Protein AF-A0A1Q8CNX2-F1 (afdb_monomer_lite)

pLDDT: mean 70.27, std 16.81, range [38.12, 97.56]

Organism: NCBI:txid1912961

Sequence (125 aa):
MIVCKSCGFHNKETDAFCGSCGAFLEWTGEKLKPVPVPAAEPEEDEEEPKKGWLARLQSALYLDVGNRDPVETKAAGPGARPGAPPGAPRPPGAPPPPPGAPKPPPPPGGGPKPPAPPGAPKPPP

Radius of gyration: 35.12 Å; chains: 1; bounding box: 86×72×47 Å

Structure (m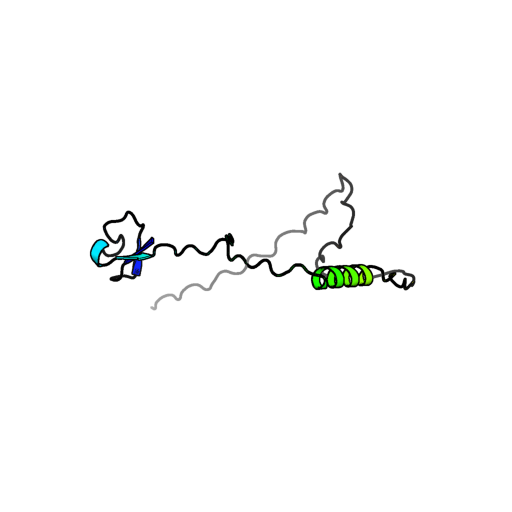mCIF, N/CA/C/O backbone):
data_AF-A0A1Q8CNX2-F1
#
_entry.id   AF-A0A1Q8CNX2-F1
#
loop_
_atom_site.group_PDB
_atom_site.id
_atom_site.type_symbol
_atom_site.label_atom_id
_atom_site.label_alt_id
_atom_site.label_comp_id
_atom_site.label_asym_id
_atom_site.label_entity_id
_atom_site.label_seq_id
_atom_site.pdbx_PDB_ins_code
_atom_site.Cartn_x
_atom_site.Cartn_y
_atom_site.Cartn_z
_atom_site.occupancy
_atom_site.B_iso_or_equiv
_atom_site.auth_seq_id
_atom_site.auth_comp_id
_atom_site.auth_asym_id
_atom_site.auth_atom_id
_atom_site.pdbx_PDB_model_num
ATOM 1 N N . MET A 1 1 ? -1.668 2.859 2.163 1.00 91.00 1 MET A N 1
ATOM 2 C CA . MET A 1 1 ? -2.947 2.299 1.653 1.00 91.00 1 MET A CA 1
ATOM 3 C C . MET A 1 1 ? -4.104 3.068 2.286 1.00 91.00 1 MET A C 1
ATOM 5 O O . MET A 1 1 ? -3.912 3.571 3.387 1.00 91.00 1 MET A O 1
ATOM 9 N N . ILE A 1 2 ? -5.275 3.190 1.646 1.00 94.88 2 ILE A N 1
ATOM 10 C CA . ILE A 1 2 ? -6.432 3.908 2.226 1.00 94.88 2 ILE A CA 1
ATOM 11 C C . ILE A 1 2 ? -7.583 2.942 2.511 1.00 94.88 2 ILE A C 1
ATOM 13 O O . ILE A 1 2 ? -8.028 2.244 1.605 1.00 94.88 2 ILE A O 1
ATOM 17 N N . VAL A 1 3 ? -8.108 2.926 3.736 1.00 96.00 3 VAL A N 1
ATOM 18 C CA . VAL A 1 3 ? -9.287 2.118 4.101 1.00 96.00 3 VAL A CA 1
ATOM 19 C C . VAL A 1 3 ? -10.529 3.001 4.133 1.00 96.00 3 VAL A C 1
ATOM 21 O O . VAL A 1 3 ? -10.551 4.015 4.827 1.00 96.00 3 VAL A O 1
ATOM 24 N N . CYS A 1 4 ? -11.578 2.639 3.391 1.00 97.19 4 CYS A N 1
ATOM 25 C CA . CYS A 1 4 ? 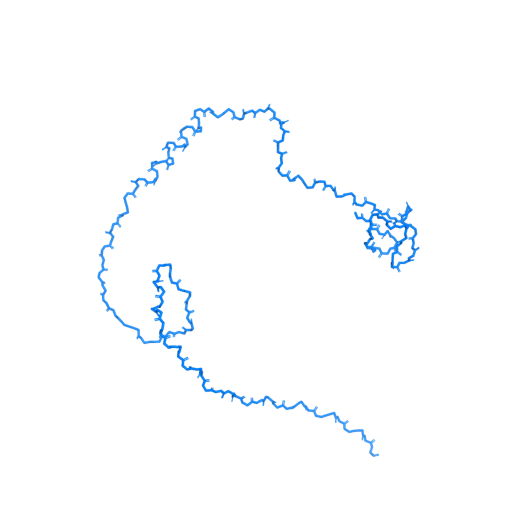-12.849 3.364 3.431 1.00 97.19 4 CYS A CA 1
ATOM 26 C C . CYS A 1 4 ? -13.608 3.056 4.732 1.00 97.19 4 CYS A C 1
ATOM 28 O O . CYS A 1 4 ? -14.003 1.917 4.962 1.00 97.19 4 CYS A O 1
ATOM 30 N N . LYS A 1 5 ? -13.901 4.069 5.549 1.00 96.00 5 LYS A N 1
ATOM 31 C CA . LYS A 1 5 ? -14.662 3.938 6.804 1.00 96.00 5 LYS A CA 1
ATOM 32 C C . LYS A 1 5 ? -16.136 3.598 6.594 1.00 96.00 5 LYS A C 1
ATOM 34 O O . LYS A 1 5 ? -16.770 3.071 7.498 1.00 96.00 5 LYS A O 1
ATOM 39 N N . SER A 1 6 ? -16.684 3.878 5.411 1.00 95.06 6 SER A N 1
ATOM 40 C CA . SER A 1 6 ? -18.094 3.610 5.103 1.00 95.06 6 SER A CA 1
ATOM 41 C C . SER A 1 6 ? -18.372 2.148 4.745 1.00 95.06 6 SER A C 1
ATOM 43 O O . SER A 1 6 ? -19.480 1.680 4.973 1.00 95.06 6 SER A O 1
ATOM 45 N N . CYS A 1 7 ? -17.405 1.432 4.158 1.00 96.56 7 CYS A N 1
ATOM 46 C CA . CYS A 1 7 ? -17.620 0.056 3.679 1.00 96.56 7 CYS A CA 1
ATOM 47 C C . CYS A 1 7 ? -16.455 -0.918 3.927 1.00 96.56 7 CYS A C 1
ATOM 49 O O . CYS A 1 7 ? -16.569 -2.093 3.595 1.00 96.56 7 CYS A O 1
ATOM 51 N N . GLY A 1 8 ? -15.327 -0.456 4.470 1.00 94.81 8 GLY A N 1
ATOM 52 C CA . GLY A 1 8 ? -14.151 -1.281 4.767 1.00 94.81 8 GLY A CA 1
ATOM 53 C C . GLY A 1 8 ? -13.272 -1.641 3.563 1.00 94.81 8 GLY A C 1
ATOM 54 O O . GLY A 1 8 ? -12.324 -2.406 3.713 1.00 94.81 8 GLY A O 1
ATOM 55 N N . PHE A 1 9 ? -13.553 -1.121 2.365 1.00 96.31 9 PHE A N 1
ATOM 56 C CA . PHE A 1 9 ? -12.771 -1.443 1.168 1.00 96.31 9 PHE A CA 1
ATOM 57 C C . PHE A 1 9 ? -11.375 -0.794 1.188 1.00 96.31 9 PHE A C 1
ATOM 59 O O . PHE A 1 9 ? -11.229 0.380 1.546 1.00 96.31 9 PHE A O 1
ATOM 66 N N . HIS A 1 10 ? -10.360 -1.552 0.764 1.00 95.88 10 HIS A N 1
ATOM 67 C CA . HIS A 1 10 ? -8.970 -1.106 0.666 1.00 95.88 10 HIS A CA 1
ATOM 68 C C . HIS A 1 10 ? -8.705 -0.487 -0.711 1.00 95.88 10 HIS A C 1
ATOM 70 O O . HIS A 1 10 ? -8.793 -1.164 -1.732 1.00 95.88 10 HIS A O 1
ATOM 76 N N . ASN A 1 11 ? -8.348 0.793 -0.729 1.00 94.94 11 ASN A N 1
ATOM 77 C CA . ASN A 1 11 ? -8.041 1.573 -1.924 1.00 94.94 11 ASN A CA 1
ATOM 78 C C . ASN A 1 11 ? -6.546 1.929 -1.972 1.00 94.94 11 ASN A C 1
ATOM 80 O O . ASN A 1 11 ? -5.839 1.915 -0.949 1.00 94.94 11 ASN A O 1
ATOM 84 N N . LYS A 1 12 ? -6.049 2.266 -3.165 1.00 94.25 12 LYS A N 1
ATOM 85 C CA . LYS A 1 12 ? -4.692 2.793 -3.346 1.00 94.25 12 LYS A CA 1
ATOM 86 C C . LYS A 1 12 ? -4.619 4.213 -2.785 1.00 94.25 12 LYS A C 1
ATOM 88 O O . LYS A 1 12 ? -5.622 4.899 -2.636 1.00 94.25 12 LYS A O 1
ATOM 93 N N . GLU A 1 13 ? -3.410 4.676 -2.481 1.00 90.19 13 GLU A N 1
ATOM 94 C CA . GLU A 1 13 ? -3.202 6.034 -1.949 1.00 90.19 13 GLU A CA 1
ATOM 95 C C . GLU A 1 13 ? -3.511 7.144 -2.957 1.00 90.19 13 GLU A C 1
ATOM 97 O O . GLU A 1 13 ? -3.753 8.280 -2.562 1.00 90.19 13 GLU A O 1
ATOM 102 N N . THR A 1 14 ? -3.526 6.803 -4.245 1.00 92.12 14 THR A N 1
ATOM 103 C CA . THR A 1 14 ? -3.819 7.711 -5.356 1.00 92.12 14 THR A CA 1
ATOM 104 C C . THR A 1 14 ? -5.307 7.799 -5.696 1.00 92.12 14 THR A C 1
ATOM 106 O O . THR A 1 14 ? -5.678 8.610 -6.540 1.00 92.12 14 THR A O 1
ATOM 109 N N . ASP A 1 15 ? -6.158 6.959 -5.099 1.00 94.38 15 ASP A N 1
ATOM 110 C CA . ASP A 1 15 ? -7.583 6.917 -5.431 1.00 94.38 15 ASP A CA 1
ATOM 111 C C . ASP A 1 15 ? -8.339 8.054 -4.723 1.00 94.38 15 ASP A C 1
ATOM 113 O O . ASP A 1 15 ? -8.215 8.248 -3.513 1.00 94.38 15 ASP A O 1
ATOM 117 N N . ALA A 1 16 ? -9.158 8.799 -5.473 1.00 95.19 16 ALA A N 1
ATOM 118 C CA . ALA A 1 16 ? -10.006 9.864 -4.926 1.00 95.19 16 ALA A CA 1
ATOM 119 C C . ALA A 1 16 ? -11.341 9.330 -4.365 1.00 95.19 16 ALA A C 1
ATOM 121 O O . ALA A 1 16 ? -11.908 9.891 -3.426 1.00 95.19 16 ALA A O 1
ATOM 122 N N . PHE A 1 17 ? -11.833 8.216 -4.915 1.00 96.88 17 PHE 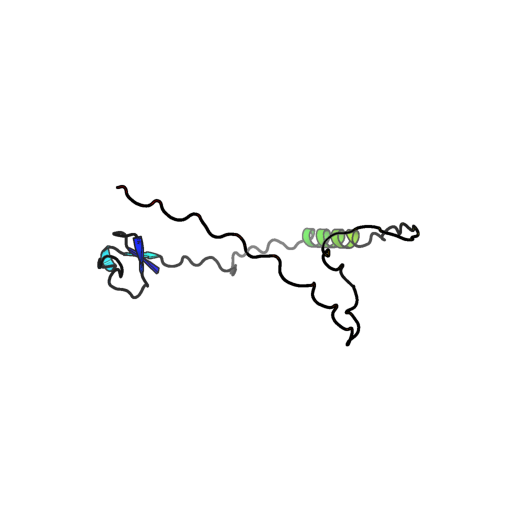A N 1
ATOM 123 C CA . PHE A 1 17 ? -13.117 7.606 -4.569 1.00 96.88 17 PHE A CA 1
ATOM 124 C C . PHE A 1 17 ? -12.955 6.123 -4.249 1.00 96.88 17 PHE A C 1
ATOM 126 O O . PHE A 1 17 ? -12.082 5.447 -4.789 1.00 96.88 17 PHE A O 1
ATOM 133 N N . CYS A 1 18 ? -13.831 5.609 -3.389 1.00 97.56 18 CYS A N 1
ATOM 134 C CA . CYS A 1 18 ? -13.878 4.197 -3.051 1.00 97.56 18 CYS A CA 1
ATOM 135 C C . CYS A 1 18 ? -14.399 3.376 -4.238 1.00 97.56 18 CYS A C 1
ATOM 137 O O . CYS A 1 18 ? -15.541 3.565 -4.659 1.00 97.56 18 CYS A O 1
ATOM 139 N N . GLY A 1 19 ? -13.617 2.406 -4.717 1.00 95.50 19 GLY A N 1
ATOM 140 C CA . GLY A 1 19 ? -14.015 1.534 -5.833 1.00 95.50 19 GLY A CA 1
ATOM 141 C C . GLY A 1 19 ? -15.186 0.583 -5.539 1.00 95.50 19 GLY A C 1
ATOM 142 O O . GLY A 1 19 ? -15.712 -0.028 -6.462 1.00 95.50 19 GLY A O 1
ATOM 143 N N . SER A 1 20 ? -15.596 0.453 -4.271 1.00 97.06 20 SER A N 1
ATOM 144 C CA . SER A 1 20 ? -16.702 -0.420 -3.848 1.00 97.06 20 SER A CA 1
ATOM 145 C C . SER A 1 20 ? -18.017 0.341 -3.639 1.00 97.06 20 SER A C 1
ATOM 147 O O . SER A 1 20 ? -19.042 -0.033 -4.198 1.00 97.06 20 SER A O 1
ATOM 149 N N . CYS A 1 21 ? -18.000 1.433 -2.865 1.00 96.75 21 CYS A N 1
ATOM 150 C CA . CYS A 1 21 ? -19.218 2.174 -2.509 1.00 96.75 21 CYS A CA 1
ATOM 151 C C . CYS A 1 21 ? -19.323 3.578 -3.127 1.00 96.75 21 CYS A C 1
ATOM 153 O O . CYS A 1 21 ? -20.308 4.269 -2.884 1.00 96.75 21 CYS A O 1
ATOM 155 N N . GLY A 1 22 ? -18.310 4.037 -3.872 1.00 95.62 22 GLY A N 1
ATOM 156 C CA . GLY A 1 22 ? -18.291 5.365 -4.496 1.00 95.62 22 GLY A CA 1
ATOM 157 C C . GLY A 1 22 ? -18.083 6.541 -3.534 1.00 95.62 22 GLY A C 1
ATOM 158 O O . GLY A 1 22 ? -18.077 7.688 -3.972 1.00 95.62 22 GLY A O 1
ATOM 159 N N . ALA A 1 23 ? -17.895 6.295 -2.232 1.00 96.06 23 ALA A N 1
ATOM 160 C CA . ALA A 1 23 ? -17.663 7.355 -1.253 1.00 96.06 23 ALA A CA 1
ATOM 161 C C . ALA A 1 23 ? -16.333 8.088 -1.497 1.00 96.06 23 ALA A C 1
ATOM 163 O O . ALA A 1 23 ? -15.337 7.481 -1.896 1.00 96.06 23 ALA A O 1
ATOM 164 N N . PHE A 1 24 ? -16.303 9.392 -1.215 1.00 96.06 24 PHE A N 1
ATOM 165 C CA . PHE A 1 24 ? -15.110 10.219 -1.385 1.00 96.06 24 PHE A CA 1
ATOM 166 C C . PHE A 1 24 ? -14.088 9.955 -0.273 1.00 96.06 24 PHE A C 1
ATOM 168 O O . PHE A 1 24 ? -14.397 10.088 0.919 1.00 96.06 24 PHE A O 1
ATOM 175 N N . LEU A 1 25 ? -12.872 9.552 -0.646 1.00 95.62 25 LEU A N 1
ATOM 176 C CA . LEU A 1 25 ? -11.867 9.051 0.298 1.00 95.62 25 LEU A CA 1
ATOM 177 C C . LEU A 1 25 ? -11.146 10.159 1.071 1.00 95.62 25 LEU A C 1
ATOM 179 O O . LEU A 1 25 ? -10.526 9.869 2.087 1.00 95.62 25 LEU A O 1
ATOM 183 N N . GLU A 1 26 ? -11.253 11.419 0.656 1.00 91.81 26 GLU A N 1
ATOM 184 C CA . GLU A 1 26 ? -10.669 12.535 1.410 1.00 91.81 26 GLU A CA 1
ATOM 185 C C . GLU A 1 26 ? -11.360 12.748 2.766 1.00 91.81 26 GLU A C 1
ATOM 187 O O . GLU A 1 26 ? -10.713 13.125 3.738 1.00 91.81 26 GLU A O 1
ATOM 192 N N . TRP A 1 27 ? -12.658 12.430 2.848 1.00 91.38 27 TRP A N 1
ATOM 193 C CA . TRP A 1 27 ? -13.426 12.462 4.098 1.00 91.38 27 TRP A CA 1
ATOM 194 C C . TRP A 1 27 ? -13.652 11.088 4.711 1.00 91.38 27 TRP A C 1
ATOM 196 O O . TRP A 1 27 ? -13.619 10.941 5.931 1.00 91.38 27 TRP A O 1
ATOM 206 N N . THR A 1 28 ? -13.910 10.077 3.883 1.00 93.81 28 THR A N 1
ATOM 207 C CA . THR A 1 28 ? -14.268 8.738 4.376 1.00 93.81 28 THR A CA 1
ATOM 208 C C . THR A 1 28 ? -13.080 7.785 4.444 1.00 93.81 28 THR A C 1
ATOM 210 O O . THR A 1 28 ? -13.229 6.685 4.966 1.00 93.81 28 THR A O 1
ATOM 213 N N . GLY A 1 29 ? -11.913 8.160 3.922 1.00 93.19 29 GLY A N 1
ATOM 214 C CA . GLY A 1 29 ? -10.730 7.308 3.871 1.00 93.19 29 GLY A CA 1
ATOM 215 C C . GLY A 1 29 ? -9.788 7.521 5.052 1.00 93.19 29 GLY A C 1
ATOM 216 O O . GLY A 1 29 ? -9.453 8.648 5.408 1.00 93.19 29 GLY A O 1
ATOM 217 N N . GLU A 1 30 ? -9.303 6.428 5.636 1.00 93.12 30 GLU A N 1
ATOM 218 C CA . GLU A 1 30 ? -8.173 6.444 6.564 1.00 93.12 30 GLU A CA 1
ATOM 219 C C . GLU A 1 30 ? -6.888 6.076 5.825 1.00 93.12 30 GLU A C 1
ATOM 221 O O . GLU A 1 30 ? -6.736 4.948 5.351 1.00 93.12 30 GLU A O 1
ATOM 226 N N . LYS A 1 31 ? -5.964 7.035 5.706 1.00 90.00 31 LYS A N 1
ATOM 227 C CA . LYS A 1 31 ? -4.637 6.815 5.120 1.00 90.00 31 LYS A CA 1
ATOM 228 C C . LYS A 1 31 ? -3.769 6.066 6.126 1.00 90.00 31 LYS A C 1
ATOM 230 O O . LYS A 1 31 ? -3.152 6.673 6.999 1.00 90.00 31 LYS A O 1
ATOM 235 N N . LEU A 1 32 ? -3.688 4.751 5.967 1.00 82.56 32 LEU A N 1
ATOM 236 C CA . LEU A 1 32 ? -2.689 3.934 6.638 1.00 82.56 32 LEU A CA 1
ATOM 237 C C . LEU A 1 32 ? -1.354 4.188 5.945 1.00 82.56 32 LEU A C 1
ATOM 239 O O . LEU A 1 32 ? -1.023 3.560 4.931 1.00 82.56 32 LEU A O 1
ATOM 243 N N . LYS A 1 33 ? -0.610 5.159 6.476 1.00 79.81 33 LYS A N 1
ATOM 244 C CA . LYS A 1 33 ? 0.814 5.281 6.192 1.00 79.81 33 LYS A CA 1
ATOM 245 C C . LYS A 1 33 ? 1.449 4.008 6.749 1.00 79.81 33 LYS A C 1
ATOM 247 O O . LYS A 1 33 ? 1.193 3.709 7.919 1.00 79.81 33 LYS A O 1
ATOM 252 N N . PRO A 1 34 ? 2.208 3.231 5.960 1.00 71.00 34 PRO A N 1
ATOM 253 C CA . PRO A 1 34 ? 2.967 2.144 6.542 1.00 71.00 34 PRO A CA 1
ATOM 254 C C . PRO A 1 34 ? 3.861 2.779 7.605 1.00 71.00 34 PRO A C 1
ATOM 256 O O . PRO A 1 34 ? 4.730 3.592 7.289 1.00 71.00 34 PRO A O 1
ATOM 259 N N . VAL A 1 35 ? 3.582 2.470 8.874 1.00 65.50 35 VAL A N 1
ATOM 260 C CA . VAL A 1 35 ? 4.575 2.648 9.926 1.00 65.50 35 VAL A CA 1
ATOM 261 C C . VAL A 1 35 ? 5.780 1.892 9.394 1.00 65.50 35 VAL A C 1
ATOM 263 O O . VAL A 1 35 ? 5.602 0.729 9.011 1.00 65.50 35 VAL A O 1
ATOM 266 N N . PRO A 1 36 ? 6.952 2.532 9.256 1.00 66.25 36 PRO A N 1
ATOM 267 C CA . PRO A 1 36 ? 8.145 1.778 8.951 1.00 66.25 36 PRO A CA 1
ATOM 268 C C . PRO A 1 36 ? 8.222 0.710 10.035 1.00 66.25 36 PRO A C 1
ATOM 270 O O . PRO A 1 36 ? 8.436 1.010 11.207 1.00 66.25 36 PRO A O 1
ATOM 273 N N . VAL A 1 37 ? 7.957 -0.543 9.660 1.00 61.12 37 VAL A N 1
ATOM 274 C CA . VAL A 1 37 ? 8.522 -1.652 10.410 1.00 61.12 37 VAL A CA 1
ATOM 275 C C . VAL A 1 37 ? 9.999 -1.301 10.471 1.00 61.12 37 VAL A C 1
ATOM 277 O O . VAL A 1 37 ? 10.558 -1.037 9.402 1.00 61.12 37 VAL A O 1
ATOM 280 N N . PRO A 1 38 ? 10.602 -1.182 11.665 1.00 56.41 38 PRO A N 1
ATOM 281 C CA . PRO A 1 38 ? 12.038 -1.042 11.760 1.00 56.41 38 PRO A CA 1
ATOM 282 C C . PRO A 1 38 ? 12.621 -2.286 11.092 1.00 56.41 38 PRO A C 1
ATOM 284 O O . PRO A 1 38 ? 12.746 -3.353 11.692 1.00 56.41 38 PRO A O 1
ATOM 287 N N . ALA A 1 39 ? 12.904 -2.169 9.796 1.00 55.56 39 ALA A N 1
ATOM 288 C CA . ALA A 1 39 ? 13.980 -2.899 9.193 1.00 55.56 39 ALA A CA 1
ATOM 289 C C . ALA A 1 39 ? 15.175 -2.488 10.036 1.00 55.56 39 ALA A C 1
ATOM 291 O O . ALA A 1 39 ? 15.467 -1.306 10.174 1.00 55.56 39 ALA A O 1
ATOM 292 N N . ALA A 1 40 ? 15.718 -3.481 10.721 1.00 59.22 40 ALA A N 1
ATOM 293 C CA . ALA A 1 40 ? 16.940 -3.414 11.478 1.00 59.22 40 ALA A CA 1
ATOM 294 C C . ALA A 1 40 ? 17.989 -2.515 10.798 1.00 59.22 40 ALA A C 1
ATOM 296 O O . ALA A 1 40 ? 18.743 -2.987 9.959 1.00 59.22 40 ALA A O 1
ATOM 297 N N . GLU A 1 41 ? 18.038 -1.254 11.213 1.00 55.47 41 GLU A N 1
ATOM 298 C CA . GLU A 1 41 ? 19.204 -0.377 11.188 1.00 55.47 41 GLU A CA 1
ATOM 299 C C . GLU A 1 41 ? 19.187 0.375 12.526 1.00 55.47 41 GLU A C 1
ATOM 301 O O . GLU A 1 41 ? 18.511 1.392 12.676 1.00 55.47 41 GLU A O 1
ATOM 306 N N . PRO A 1 42 ? 19.819 -0.198 13.565 1.00 54.44 42 PRO A N 1
ATOM 307 C CA . PRO A 1 42 ? 20.140 0.534 14.776 1.00 54.44 42 PRO A CA 1
ATOM 308 C C . PRO A 1 42 ? 21.266 1.520 14.448 1.00 54.44 42 PRO A C 1
ATOM 310 O O . PRO A 1 42 ? 22.441 1.176 14.548 1.00 54.44 42 PRO A O 1
ATOM 313 N N . GLU A 1 43 ? 20.911 2.733 14.036 1.00 57.81 43 GLU A N 1
ATOM 314 C CA . GLU A 1 43 ? 21.825 3.871 14.108 1.00 57.81 43 GLU A CA 1
ATOM 315 C C . GLU A 1 43 ? 21.605 4.588 15.451 1.00 57.81 43 GLU A C 1
ATOM 317 O O . GLU A 1 43 ? 20.547 5.153 15.714 1.00 57.81 43 GLU A O 1
ATOM 322 N N . GLU A 1 44 ? 22.633 4.468 16.299 1.00 59.31 44 GLU A N 1
ATOM 323 C CA . GLU A 1 44 ? 23.040 5.400 17.360 1.00 59.31 44 GLU A CA 1
ATOM 324 C C . GLU A 1 44 ? 22.082 5.622 18.546 1.00 59.31 44 GLU A C 1
ATOM 326 O O . GLU A 1 44 ? 21.510 6.691 18.738 1.00 59.31 44 GLU A O 1
ATOM 331 N N . ASP A 1 45 ? 22.046 4.631 19.444 1.00 53.38 45 ASP A N 1
ATOM 332 C CA . ASP A 1 45 ? 22.241 4.926 20.869 1.00 53.38 45 ASP A CA 1
ATOM 333 C C . ASP A 1 45 ? 23.682 4.515 21.207 1.00 53.38 45 ASP A C 1
ATOM 335 O O . ASP A 1 45 ? 24.041 3.331 21.234 1.00 53.38 45 ASP A O 1
ATOM 339 N N . GLU A 1 46 ? 24.543 5.518 21.349 1.00 61.59 46 GLU A N 1
ATOM 340 C CA . GLU A 1 46 ? 25.861 5.393 21.950 1.00 61.59 46 GLU A CA 1
ATOM 341 C C . GLU A 1 46 ? 25.721 4.966 23.416 1.00 61.59 46 GLU A C 1
ATOM 343 O O . GLU A 1 46 ? 25.775 5.783 24.324 1.00 61.59 46 GLU A O 1
ATOM 348 N N . GLU A 1 47 ? 25.665 3.666 23.663 1.00 58.09 47 GLU A N 1
ATOM 349 C CA . GLU A 1 47 ? 26.499 3.076 24.701 1.00 58.09 47 GLU A CA 1
ATOM 350 C C . GLU A 1 47 ? 27.040 1.770 24.138 1.00 58.09 47 GLU A C 1
ATOM 352 O O . GLU A 1 47 ? 26.348 0.753 24.097 1.00 58.09 47 GLU A O 1
ATOM 357 N N . GLU A 1 48 ? 28.298 1.779 23.685 1.00 60.88 48 GLU A N 1
ATOM 358 C CA . GLU A 1 48 ? 29.045 0.544 23.488 1.00 60.88 48 GLU A CA 1
ATOM 359 C C . GLU A 1 48 ? 28.849 -0.309 24.751 1.00 60.88 48 GLU A C 1
ATOM 361 O O . GLU A 1 48 ? 29.337 0.081 25.822 1.00 60.88 48 GLU A O 1
ATOM 366 N N . PRO A 1 49 ? 28.150 -1.462 24.699 1.00 61.69 49 PRO A N 1
ATOM 367 C CA . PRO A 1 49 ? 28.089 -2.317 25.862 1.00 61.69 49 PRO A CA 1
ATOM 368 C C . PRO A 1 49 ? 29.515 -2.800 26.017 1.00 61.69 49 PRO A C 1
ATOM 370 O O . PRO A 1 49 ? 29.964 -3.603 25.201 1.00 61.69 49 PRO A O 1
ATOM 373 N N . LYS A 1 50 ? 30.245 -2.220 26.979 1.00 62.56 50 LYS A N 1
ATOM 374 C CA . LYS A 1 50 ? 31.659 -2.464 27.267 1.00 62.56 50 LYS A CA 1
ATOM 375 C C . LYS A 1 50 ? 31.960 -3.922 26.955 1.00 62.56 50 LYS A C 1
ATOM 377 O O . LYS A 1 50 ? 31.685 -4.799 27.778 1.00 62.56 50 LYS A O 1
ATOM 382 N N . LYS A 1 51 ? 32.518 -4.184 25.764 1.00 67.75 51 LYS A N 1
ATOM 383 C CA . LYS A 1 51 ? 33.030 -5.495 25.336 1.00 67.75 51 LYS A CA 1
ATOM 384 C C . LYS A 1 51 ? 34.326 -5.738 26.110 1.00 67.75 51 LYS A C 1
ATOM 386 O O . LYS A 1 51 ? 35.413 -5.889 25.563 1.00 67.75 51 LYS A O 1
ATOM 391 N N . GLY A 1 52 ? 34.214 -5.653 27.428 1.00 78.25 52 GLY A N 1
ATOM 392 C CA . GLY A 1 52 ? 35.254 -5.855 28.401 1.00 78.25 52 GLY A CA 1
ATOM 393 C C . GLY A 1 52 ? 35.355 -7.332 28.728 1.00 78.25 52 GLY A C 1
ATOM 394 O O . GLY A 1 52 ? 34.530 -8.143 28.318 1.00 78.25 52 GLY A O 1
ATOM 395 N N . TRP A 1 53 ? 36.406 -7.653 29.465 1.00 80.31 53 TRP A N 1
ATOM 396 C CA . TRP A 1 53 ? 36.825 -8.949 30.003 1.00 80.31 53 TRP A CA 1
ATOM 397 C C . TRP A 1 53 ? 35.803 -10.115 30.027 1.00 80.31 53 TRP A C 1
ATOM 399 O O . TRP A 1 53 ? 36.174 -11.219 29.634 1.00 80.31 53 TRP A O 1
ATOM 409 N N . LEU A 1 54 ? 34.530 -9.894 30.384 1.00 83.50 54 LEU A N 1
ATOM 410 C CA . LEU A 1 54 ? 33.459 -10.902 30.304 1.00 83.50 54 LEU A CA 1
ATOM 411 C C . LEU A 1 54 ? 33.338 -11.568 28.921 1.00 83.50 54 LEU A C 1
ATOM 413 O O . LEU A 1 54 ? 33.264 -12.792 28.839 1.00 83.50 54 LEU A O 1
ATOM 417 N N . ALA A 1 55 ? 33.377 -10.792 27.834 1.00 77.94 55 ALA A N 1
ATOM 418 C CA . ALA A 1 55 ? 33.261 -11.334 26.476 1.00 77.94 55 ALA A CA 1
ATOM 419 C C . ALA A 1 55 ? 34.462 -12.232 26.109 1.00 77.94 55 ALA A C 1
ATOM 421 O O . ALA A 1 55 ? 34.328 -13.219 25.380 1.00 77.94 55 ALA A O 1
ATOM 422 N N . ARG A 1 56 ? 35.642 -11.929 26.673 1.00 79.69 56 ARG A N 1
ATOM 423 C CA . ARG A 1 56 ? 36.857 -12.739 26.502 1.00 79.69 56 ARG A CA 1
ATOM 424 C C . ARG A 1 56 ? 36.786 -14.033 27.314 1.00 79.69 56 ARG A C 1
ATOM 426 O O . ARG A 1 56 ? 37.145 -15.083 26.791 1.00 79.69 56 ARG A O 1
ATOM 433 N N . LEU A 1 57 ? 36.267 -13.980 28.543 1.00 86.50 57 LEU A N 1
ATOM 434 C CA . LEU A 1 57 ? 36.071 -15.168 29.380 1.00 86.50 57 LEU A CA 1
ATOM 435 C C . LEU A 1 57 ? 35.037 -16.129 28.769 1.00 86.50 57 LEU A C 1
ATOM 437 O O . LEU A 1 57 ? 35.261 -17.336 28.725 1.00 86.50 57 LEU A O 1
ATOM 441 N N . GLN A 1 58 ? 33.940 -15.591 28.227 1.00 84.00 58 GLN A N 1
ATOM 442 C CA . GLN A 1 58 ? 32.903 -16.384 27.563 1.00 84.00 58 GLN A CA 1
ATOM 443 C C . GLN A 1 58 ? 33.439 -17.110 26.321 1.00 84.00 58 GLN A C 1
ATOM 445 O O . GLN A 1 58 ? 33.131 -18.281 26.108 1.00 84.00 58 GLN A O 1
ATOM 450 N N . SER A 1 59 ? 34.291 -16.445 25.539 1.00 79.56 59 SER A N 1
ATOM 451 C CA . SER A 1 59 ? 34.939 -17.058 24.373 1.00 79.56 59 SER A CA 1
ATOM 452 C C . SER A 1 59 ? 35.910 -18.181 24.770 1.00 79.56 59 SER A C 1
ATOM 454 O O . SER A 1 59 ? 35.955 -19.213 24.104 1.00 79.56 59 SER A O 1
ATOM 456 N N . ALA A 1 60 ? 36.649 -18.021 25.876 1.00 80.81 60 ALA A N 1
ATOM 457 C CA . ALA A 1 60 ? 37.593 -19.030 26.362 1.00 80.81 60 ALA A CA 1
ATOM 458 C C . ALA A 1 60 ? 36.894 -20.314 26.842 1.00 80.81 60 ALA A C 1
ATOM 460 O O . ALA A 1 60 ? 37.321 -21.410 26.493 1.00 80.81 60 ALA A O 1
ATOM 461 N N . LEU A 1 61 ? 35.782 -20.186 27.573 1.00 81.81 61 LEU A N 1
ATOM 462 C CA . LEU A 1 61 ? 34.997 -21.346 28.014 1.00 81.81 61 LEU A CA 1
ATOM 463 C C . LEU A 1 61 ? 34.334 -22.082 26.842 1.00 81.81 61 LEU A C 1
ATOM 465 O O . LEU A 1 61 ? 34.185 -23.299 26.884 1.00 81.81 61 LEU A O 1
ATOM 469 N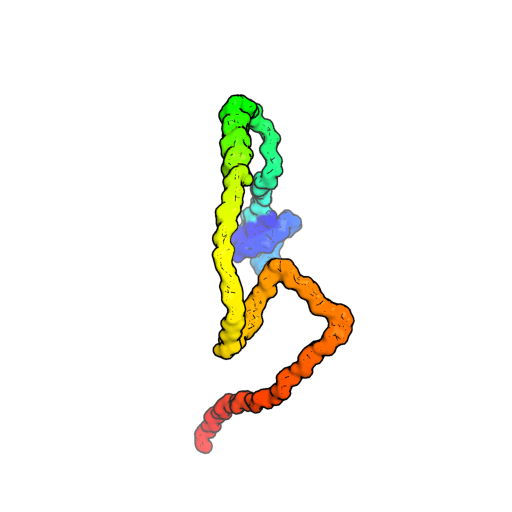 N . TYR A 1 62 ? 33.954 -21.367 25.780 1.00 71.19 62 TYR A N 1
ATOM 470 C CA . TYR A 1 62 ? 33.321 -21.990 24.618 1.00 71.19 62 TYR A CA 1
ATOM 471 C C . TYR A 1 62 ? 34.298 -22.845 23.795 1.00 71.19 62 TYR A C 1
ATOM 473 O O . TYR A 1 62 ? 33.913 -23.891 23.275 1.00 71.19 62 TYR A O 1
ATOM 481 N N . LEU A 1 63 ? 35.572 -22.445 23.717 1.00 68.06 63 LEU A N 1
ATOM 482 C CA . LEU A 1 63 ? 36.618 -23.249 23.074 1.00 68.06 63 LEU A CA 1
ATOM 483 C C . LEU A 1 63 ? 36.943 -24.533 23.858 1.00 68.06 63 LEU A C 1
ATOM 485 O O . LEU A 1 63 ? 37.315 -25.533 23.250 1.00 68.06 63 LEU A O 1
ATOM 489 N N . ASP A 1 64 ? 36.739 -24.540 25.176 1.00 61.31 64 ASP A N 1
ATOM 490 C CA . ASP A 1 64 ? 37.009 -25.702 26.034 1.00 61.31 64 ASP A CA 1
ATOM 491 C C . ASP A 1 64 ? 35.933 -26.804 25.913 1.00 61.31 64 ASP A C 1
ATOM 493 O O . ASP A 1 64 ? 36.215 -27.994 26.047 1.00 61.31 64 ASP A O 1
ATOM 497 N N . VAL A 1 65 ? 34.696 -26.444 25.546 1.00 64.62 65 VAL A N 1
ATOM 498 C CA . VAL A 1 65 ? 33.606 -27.415 25.305 1.00 64.62 65 VAL A CA 1
ATOM 499 C C . VAL A 1 65 ? 33.807 -28.207 24.003 1.00 64.62 65 VAL A C 1
ATOM 501 O O . VAL A 1 65 ? 33.315 -29.330 23.882 1.00 64.62 65 VAL A O 1
ATOM 504 N N . GLY A 1 66 ? 34.554 -27.662 23.038 1.00 58.72 66 GLY A N 1
ATOM 505 C CA . GLY A 1 66 ? 34.825 -28.306 21.748 1.00 58.72 66 GLY A CA 1
ATOM 506 C C . GLY A 1 66 ? 35.910 -29.390 21.774 1.00 58.72 66 GLY A C 1
ATOM 507 O O . GLY A 1 66 ? 36.027 -30.132 20.804 1.00 58.72 66 GLY A O 1
ATOM 508 N N . ASN A 1 67 ? 36.678 -29.504 22.862 1.00 61.97 67 ASN A N 1
ATOM 509 C CA . ASN A 1 67 ? 37.830 -30.411 22.972 1.00 61.97 67 ASN A CA 1
ATOM 510 C C . ASN A 1 67 ? 37.528 -31.728 23.716 1.00 61.97 67 ASN A C 1
ATOM 512 O O . ASN A 1 67 ? 38.444 -32.417 24.159 1.00 61.97 67 ASN A O 1
ATOM 516 N N . ARG A 1 68 ? 36.252 -32.118 23.871 1.00 57.69 68 ARG A N 1
ATOM 517 C CA . ARG A 1 68 ? 35.922 -33.476 24.339 1.00 57.69 68 ARG A CA 1
ATOM 518 C C . ARG A 1 68 ? 36.088 -34.467 23.194 1.00 57.69 68 ARG A C 1
ATOM 520 O O . ARG A 1 68 ? 35.241 -34.517 22.303 1.00 57.69 68 ARG A O 1
ATOM 527 N N . ASP A 1 69 ? 37.133 -35.288 23.268 1.00 65.38 69 ASP A N 1
ATOM 528 C CA . ASP A 1 69 ? 37.279 -36.468 22.417 1.00 65.38 69 ASP A CA 1
ATOM 529 C C . ASP A 1 69 ? 36.005 -37.337 22.484 1.00 65.38 69 ASP A C 1
ATOM 531 O O . ASP A 1 69 ? 35.535 -37.674 23.582 1.00 65.38 69 ASP A O 1
ATOM 535 N N . PRO A 1 70 ? 35.404 -37.706 21.338 1.00 64.62 70 PRO A N 1
ATOM 536 C CA . PRO A 1 70 ? 34.281 -38.626 21.325 1.00 64.62 70 PRO A CA 1
ATOM 537 C C . PRO A 1 70 ? 34.751 -40.016 21.769 1.00 64.62 70 PRO A C 1
ATOM 539 O O . PRO A 1 70 ? 35.646 -40.614 21.176 1.00 64.62 70 PRO A O 1
ATOM 542 N N . VAL A 1 71 ? 34.121 -40.551 22.817 1.00 60.78 71 VAL A N 1
ATOM 543 C CA . VAL A 1 71 ? 34.374 -41.915 23.295 1.00 60.78 71 VAL A CA 1
ATOM 544 C C . VAL A 1 71 ? 33.855 -42.910 22.255 1.00 60.78 71 VAL A C 1
ATOM 546 O O . VAL A 1 71 ? 32.647 -43.083 22.081 1.00 60.78 71 VAL A O 1
ATOM 549 N N . GLU A 1 72 ? 34.781 -43.561 21.555 1.00 60.62 72 GLU A N 1
ATOM 550 C CA . GLU A 1 72 ? 34.509 -44.568 20.532 1.00 60.62 72 GLU A CA 1
ATOM 551 C C . GLU A 1 72 ? 33.944 -45.848 21.175 1.00 60.62 72 GLU A C 1
ATOM 553 O O . GLU A 1 72 ? 34.658 -46.623 21.811 1.00 60.62 72 GLU A O 1
ATOM 558 N N . THR A 1 73 ? 32.636 -46.081 21.026 1.00 50.38 73 THR A N 1
ATOM 559 C CA . THR A 1 73 ? 32.009 -47.360 21.393 1.00 50.38 73 THR A CA 1
ATOM 560 C C . THR A 1 73 ? 31.937 -48.258 20.164 1.00 50.38 73 THR A C 1
ATOM 562 O O . THR A 1 73 ? 31.176 -48.049 19.223 1.00 50.38 73 THR A O 1
ATOM 565 N N . LYS A 1 74 ? 32.801 -49.269 20.171 1.00 56.44 74 LYS A N 1
ATOM 566 C CA . LYS A 1 74 ? 32.977 -50.269 19.121 1.00 56.44 74 LYS A CA 1
ATOM 567 C C . LYS A 1 74 ? 31.996 -51.427 19.340 1.00 56.44 74 LYS A C 1
ATOM 569 O O . LYS A 1 74 ? 32.082 -52.087 20.371 1.00 56.44 74 LYS A O 1
ATOM 574 N N . ALA A 1 75 ? 31.123 -51.731 18.375 1.00 40.91 75 ALA A N 1
ATOM 575 C CA . ALA A 1 75 ? 30.449 -53.034 18.303 1.00 40.91 75 ALA A CA 1
ATOM 576 C C . ALA A 1 75 ? 29.987 -53.379 16.873 1.00 40.91 75 ALA A C 1
ATOM 578 O O . ALA A 1 75 ? 29.477 -52.543 16.136 1.00 40.91 75 ALA A O 1
ATOM 579 N N . ALA A 1 76 ? 30.235 -54.634 16.507 1.00 42.47 76 ALA A N 1
ATOM 580 C CA . ALA A 1 76 ? 30.158 -55.267 15.194 1.00 42.47 76 ALA A CA 1
ATOM 581 C C . ALA A 1 76 ? 28.724 -55.513 14.651 1.00 42.47 76 ALA A C 1
ATOM 583 O O . ALA A 1 76 ? 27.766 -55.513 15.415 1.00 42.47 76 ALA A O 1
ATOM 584 N N . GLY A 1 77 ? 28.597 -55.744 13.327 1.00 40.81 77 GLY A N 1
ATOM 585 C CA . GLY A 1 77 ? 27.352 -56.108 12.596 1.00 40.81 77 GLY A CA 1
ATOM 586 C C . GLY A 1 77 ? 26.868 -57.556 12.842 1.00 40.81 77 GLY A C 1
ATOM 587 O O . GLY A 1 77 ? 27.139 -58.062 13.927 1.00 40.81 77 GLY A O 1
ATOM 588 N N . PRO A 1 78 ? 26.253 -58.305 11.884 1.00 46.03 78 PRO A N 1
ATOM 589 C CA . PRO A 1 78 ? 25.646 -57.973 10.572 1.00 46.03 78 PRO A CA 1
ATOM 590 C C . PRO A 1 78 ? 24.227 -58.601 10.306 1.00 46.03 78 PRO A C 1
ATOM 592 O O . PRO A 1 78 ? 23.938 -59.685 10.793 1.00 46.03 78 PRO A O 1
ATOM 595 N N . GLY A 1 79 ? 23.396 -57.995 9.427 1.00 41.19 79 GLY A N 1
ATOM 596 C CA . GLY A 1 79 ? 22.224 -58.610 8.721 1.00 41.19 79 GLY A CA 1
ATOM 597 C C . GLY A 1 79 ? 20.996 -59.005 9.582 1.00 41.19 79 GLY A C 1
ATOM 598 O O . GLY A 1 79 ? 21.129 -59.276 10.758 1.00 41.19 79 GLY A O 1
ATOM 599 N N . ALA A 1 80 ? 19.732 -59.080 9.150 1.00 38.12 80 ALA A N 1
ATOM 600 C CA . ALA A 1 80 ? 19.016 -58.895 7.890 1.00 38.12 80 ALA A CA 1
ATOM 601 C C . ALA A 1 80 ? 17.521 -58.612 8.221 1.00 38.12 80 ALA A C 1
ATOM 603 O O . ALA A 1 80 ? 17.024 -59.019 9.270 1.00 38.12 80 ALA A O 1
ATOM 604 N N . ARG A 1 81 ? 16.798 -57.912 7.335 1.00 45.44 81 ARG A N 1
ATOM 605 C CA . ARG A 1 81 ? 15.360 -57.585 7.459 1.00 45.44 81 ARG A CA 1
ATOM 606 C C . ARG A 1 81 ? 14.492 -58.626 6.739 1.00 45.44 81 ARG A C 1
ATOM 608 O O . ARG A 1 81 ? 14.864 -59.031 5.641 1.00 45.44 81 ARG A O 1
ATOM 615 N N . PRO A 1 82 ? 13.273 -58.896 7.234 1.00 45.69 82 PRO A N 1
ATOM 616 C CA . PRO A 1 82 ? 12.126 -59.084 6.343 1.00 45.69 82 PRO A CA 1
ATOM 617 C C . PRO A 1 82 ? 11.002 -58.088 6.687 1.00 45.69 82 PRO A C 1
ATOM 619 O O . PRO A 1 82 ? 10.398 -58.168 7.751 1.00 45.69 82 PRO A O 1
ATOM 622 N N . GLY A 1 83 ? 10.717 -57.157 5.767 1.00 52.38 83 GLY A N 1
ATOM 623 C CA . GLY A 1 83 ? 9.571 -56.235 5.830 1.00 52.38 83 GLY A CA 1
ATOM 624 C C . GLY A 1 83 ? 9.934 -54.779 6.149 1.00 52.38 83 GLY A C 1
ATOM 625 O O . GLY A 1 83 ? 10.361 -54.466 7.257 1.00 52.38 83 GLY A O 1
ATOM 626 N N . ALA A 1 84 ? 9.752 -53.862 5.189 1.00 41.22 84 ALA A N 1
ATOM 627 C CA . ALA A 1 84 ? 9.695 -52.427 5.480 1.00 41.22 84 ALA A CA 1
ATOM 628 C C . ALA A 1 84 ? 8.878 -51.635 4.426 1.00 41.22 84 ALA A C 1
ATOM 630 O O . ALA A 1 84 ? 9.007 -51.926 3.236 1.00 41.22 84 ALA A O 1
ATOM 631 N N . PRO A 1 85 ? 8.057 -50.659 4.865 1.00 54.12 85 PRO A N 1
ATOM 632 C CA . PRO A 1 85 ? 7.095 -49.879 4.070 1.00 54.12 85 PRO A CA 1
ATOM 633 C C . PRO A 1 85 ? 7.775 -48.620 3.436 1.00 54.12 85 PRO A C 1
ATOM 635 O O . PRO A 1 85 ? 9.007 -48.592 3.387 1.00 54.12 85 PRO A O 1
ATOM 638 N N . PRO A 1 86 ? 7.047 -47.628 2.862 1.00 49.62 86 PRO A N 1
ATOM 639 C CA . PRO A 1 86 ? 7.558 -46.719 1.830 1.00 49.62 86 PRO A CA 1
ATOM 640 C C . PRO A 1 86 ? 8.764 -45.887 2.283 1.00 49.62 86 PRO A C 1
ATOM 642 O O . PRO A 1 86 ? 8.873 -45.485 3.439 1.00 49.62 86 PRO A O 1
ATOM 645 N N . GLY A 1 87 ? 9.671 -45.676 1.323 1.00 54.47 87 GLY A N 1
ATOM 646 C CA . GLY A 1 87 ? 11.042 -45.212 1.509 1.00 54.47 87 GLY A CA 1
ATOM 647 C C . GLY A 1 87 ? 11.195 -44.030 2.462 1.00 54.47 87 GLY A C 1
ATOM 648 O O . GLY A 1 87 ? 10.735 -42.924 2.191 1.00 54.47 87 GLY A O 1
ATOM 649 N N . ALA A 1 88 ? 11.911 -44.290 3.552 1.00 57.66 88 ALA A N 1
ATOM 650 C CA . ALA A 1 88 ? 12.442 -43.284 4.453 1.00 57.66 88 ALA A CA 1
ATOM 651 C C . ALA A 1 88 ? 13.374 -42.303 3.706 1.00 57.66 88 ALA A C 1
ATOM 653 O O . ALA A 1 88 ? 14.011 -42.693 2.719 1.00 57.66 88 ALA A O 1
ATOM 654 N N . PRO A 1 89 ? 13.495 -41.046 4.173 1.00 55.72 89 PRO A N 1
ATOM 655 C CA . PRO A 1 89 ? 14.459 -40.097 3.628 1.00 55.72 89 PRO A CA 1
ATOM 656 C C . PRO A 1 89 ? 15.880 -40.681 3.642 1.00 55.72 89 PRO A C 1
ATOM 658 O O . PRO A 1 89 ? 16.297 -41.342 4.595 1.00 55.72 89 PRO A O 1
ATOM 661 N N . ARG A 1 90 ? 16.614 -40.445 2.547 1.00 57.19 90 ARG A N 1
ATOM 662 C CA . ARG A 1 90 ? 18.011 -40.867 2.369 1.00 57.19 90 ARG A CA 1
ATOM 663 C C . ARG A 1 90 ? 18.869 -40.286 3.508 1.00 57.19 90 ARG A C 1
ATOM 665 O O . ARG A 1 90 ? 18.793 -39.078 3.735 1.00 57.19 90 ARG A O 1
ATOM 672 N N . PRO A 1 91 ? 19.697 -41.091 4.195 1.00 54.06 91 PRO A N 1
ATOM 673 C CA . PRO A 1 91 ? 20.625 -40.567 5.186 1.00 54.06 91 PRO A CA 1
ATOM 674 C C . PRO A 1 91 ? 21.677 -39.663 4.516 1.00 54.06 91 PRO A C 1
ATOM 676 O O . PRO A 1 91 ? 22.025 -39.883 3.346 1.00 54.06 91 PRO A O 1
ATOM 679 N N . PRO A 1 92 ? 22.202 -38.659 5.237 1.00 50.72 92 PRO A N 1
ATOM 680 C CA . PRO A 1 92 ? 23.277 -37.810 4.735 1.00 50.72 92 PRO A CA 1
ATOM 681 C C . PRO A 1 92 ? 24.494 -38.658 4.326 1.00 50.72 92 PRO A C 1
ATOM 683 O O . PRO A 1 92 ? 24.947 -39.497 5.100 1.00 50.72 92 PRO A O 1
ATOM 686 N N . GLY A 1 93 ? 25.014 -38.455 3.108 1.00 57.91 93 GLY A N 1
ATOM 687 C CA . GLY A 1 93 ? 26.254 -39.088 2.626 1.00 57.91 93 GLY A CA 1
ATOM 688 C C . GLY A 1 93 ? 26.108 -40.293 1.685 1.00 57.91 93 GLY A C 1
ATOM 689 O O . GLY A 1 93 ? 27.118 -40.849 1.262 1.00 57.91 93 GLY A O 1
ATOM 690 N N . ALA A 1 94 ? 24.894 -40.703 1.299 1.00 62.38 94 ALA A N 1
ATOM 691 C CA . ALA A 1 94 ? 24.737 -41.769 0.304 1.00 62.38 94 ALA A CA 1
ATOM 692 C C . ALA A 1 94 ? 25.218 -41.310 -1.096 1.00 62.38 94 ALA A C 1
ATOM 694 O O . ALA A 1 94 ? 24.630 -40.362 -1.639 1.00 62.38 94 ALA A O 1
ATOM 695 N N . PRO A 1 95 ? 26.206 -41.984 -1.729 1.00 61.59 95 PRO A N 1
ATOM 696 C CA . PRO A 1 95 ? 26.671 -41.616 -3.064 1.00 61.59 95 PRO A CA 1
ATOM 697 C C . PRO A 1 95 ? 25.517 -41.686 -4.078 1.00 61.59 95 PRO A C 1
ATOM 699 O O . PRO A 1 95 ? 24.572 -42.472 -3.899 1.00 61.59 95 PRO A O 1
ATOM 702 N N . PRO A 1 96 ? 25.519 -40.831 -5.115 1.00 62.38 96 PRO A N 1
ATOM 703 C CA . PRO A 1 96 ? 24.516 -40.905 -6.166 1.00 62.38 96 PRO A CA 1
ATOM 704 C C . PRO A 1 96 ? 24.594 -42.273 -6.864 1.00 62.38 96 PRO A C 1
ATOM 706 O O . PRO A 1 96 ? 25.677 -42.860 -6.942 1.00 62.38 96 PRO A O 1
ATOM 709 N N . PRO A 1 97 ? 23.464 -42.815 -7.355 1.00 64.12 97 PRO A N 1
ATOM 710 C CA . PRO A 1 97 ? 23.509 -44.006 -8.193 1.00 64.12 97 PRO A CA 1
ATOM 711 C C . PRO A 1 97 ? 24.410 -43.753 -9.418 1.00 64.12 97 PRO A C 1
ATOM 713 O O . PRO A 1 97 ? 24.468 -42.616 -9.899 1.00 64.12 97 PRO A O 1
ATOM 716 N N . PRO A 1 98 ? 25.111 -44.782 -9.929 1.00 61.66 98 PRO A N 1
ATOM 717 C CA . PRO A 1 98 ? 25.984 -44.631 -11.086 1.00 61.66 98 PRO A CA 1
ATOM 718 C C . PRO A 1 98 ? 25.191 -44.147 -12.315 1.00 61.66 98 PRO A C 1
ATOM 720 O O . PRO A 1 98 ? 24.036 -44.558 -12.500 1.00 61.66 98 PRO A O 1
ATOM 723 N N . PRO A 1 99 ? 25.783 -43.290 -13.170 1.00 54.72 99 PRO A N 1
ATOM 724 C CA . PRO A 1 99 ? 25.142 -42.836 -14.399 1.00 54.72 99 PRO A CA 1
ATOM 725 C C . PRO A 1 99 ? 24.766 -44.036 -15.281 1.00 54.72 99 PRO A C 1
ATOM 727 O O . PRO A 1 99 ? 25.629 -44.829 -15.644 1.00 54.72 99 PRO A O 1
ATOM 730 N N . GLY A 1 100 ? 23.479 -44.175 -15.618 1.00 60.38 100 GLY A N 1
ATOM 731 C CA . GLY A 1 100 ? 22.988 -45.210 -16.539 1.00 60.38 100 GLY A CA 1
ATOM 732 C C . GLY A 1 100 ? 22.268 -46.407 -15.909 1.00 60.38 100 GLY A C 1
ATOM 733 O O . GLY A 1 100 ? 21.918 -47.334 -16.634 1.00 60.38 100 GLY A O 1
ATOM 734 N N . ALA A 1 101 ? 21.991 -46.408 -14.600 1.00 62.22 101 ALA A N 1
ATOM 735 C CA . ALA A 1 101 ? 21.124 -47.436 -14.017 1.00 62.22 101 ALA A CA 1
ATOM 736 C C . ALA A 1 101 ? 19.687 -47.334 -14.593 1.00 62.22 101 ALA A C 1
ATOM 738 O O . ALA A 1 101 ? 19.085 -46.255 -14.526 1.00 62.22 101 ALA A O 1
ATOM 739 N N . PRO A 1 102 ? 19.110 -48.416 -15.156 1.00 58.75 102 PRO A N 1
ATOM 740 C CA . PRO A 1 102 ? 17.745 -48.389 -15.670 1.00 58.75 102 PRO A CA 1
ATOM 741 C C . PRO A 1 102 ? 16.747 -48.163 -14.526 1.00 58.75 102 PRO A C 1
ATOM 743 O O . PRO A 1 102 ? 16.843 -48.783 -13.465 1.00 58.75 102 PRO A O 1
ATOM 746 N N . LYS A 1 103 ? 15.774 -47.264 -14.736 1.00 68.12 103 LYS A N 1
ATOM 747 C CA . LYS A 1 103 ? 14.656 -47.079 -13.798 1.00 68.12 103 LYS A CA 1
ATOM 748 C C . LYS A 1 103 ? 13.853 -48.387 -13.712 1.00 68.12 103 LYS A C 1
ATOM 750 O O . LYS A 1 103 ? 13.628 -49.004 -14.755 1.00 68.12 103 LYS A O 1
ATOM 755 N N . PRO A 1 104 ? 13.392 -48.804 -12.519 1.00 62.38 104 PRO A N 1
ATOM 756 C CA . PRO A 1 104 ? 12.491 -49.945 -12.417 1.00 62.38 104 PRO A CA 1
ATOM 757 C C . PRO A 1 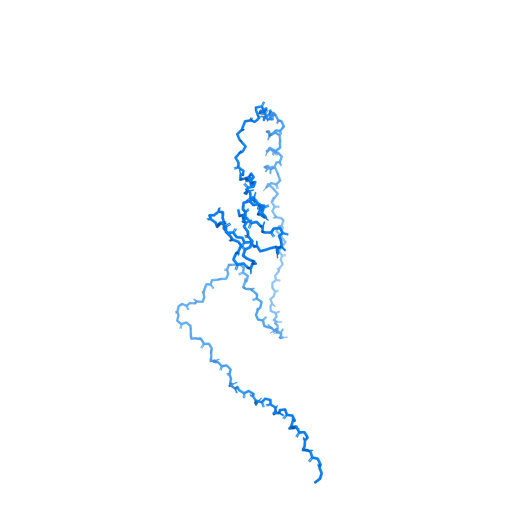104 ? 11.188 -49.663 -13.189 1.00 62.38 104 PRO A C 1
ATOM 759 O O . PRO A 1 104 ? 10.777 -48.498 -13.278 1.00 62.38 104 PRO A O 1
ATOM 762 N N . PRO A 1 105 ? 10.545 -50.696 -13.766 1.00 61.88 105 PRO A N 1
ATOM 763 C CA . PRO A 1 105 ? 9.314 -50.516 -14.525 1.00 61.88 105 PRO A CA 1
ATOM 764 C C . PRO A 1 105 ? 8.185 -49.977 -13.631 1.00 61.88 105 PRO A C 1
ATOM 766 O O . PRO A 1 105 ? 8.154 -50.272 -12.431 1.00 61.88 105 PRO A O 1
ATOM 769 N N . PRO A 1 106 ? 7.252 -49.184 -14.193 1.00 63.72 106 PRO A N 1
ATOM 770 C CA . PRO A 1 106 ? 6.098 -48.701 -13.448 1.00 63.72 106 PRO A CA 1
ATOM 771 C C . PRO A 1 106 ? 5.201 -49.873 -13.010 1.00 63.72 106 PRO A C 1
ATOM 773 O O . PRO A 1 106 ? 5.150 -50.898 -13.697 1.00 63.72 106 PRO A O 1
ATOM 776 N N . PRO A 1 107 ? 4.482 -49.739 -11.882 1.00 61.97 107 PRO A N 1
ATOM 777 C CA . PRO A 1 107 ? 3.560 -50.772 -11.429 1.00 61.97 107 PRO A CA 1
ATOM 778 C C . PRO A 1 107 ? 2.405 -50.966 -12.434 1.00 61.97 107 PRO A C 1
ATOM 780 O O . PRO A 1 107 ? 2.003 -50.003 -13.097 1.00 61.97 107 PRO A O 1
ATOM 783 N N . PRO A 1 108 ? 1.861 -52.193 -12.554 1.00 57.34 108 PRO A N 1
ATOM 784 C CA . PRO A 1 108 ? 0.764 -52.496 -13.469 1.00 57.34 108 PRO A CA 1
ATOM 785 C C . PRO A 1 108 ? -0.468 -51.644 -13.128 1.00 57.34 108 PRO A C 1
ATOM 787 O O . PRO A 1 108 ? -0.838 -51.494 -11.964 1.00 57.34 108 PRO A O 1
ATOM 790 N N . GLY A 1 109 ? -1.050 -51.023 -14.154 1.00 50.19 109 GLY A N 1
ATOM 791 C CA . GLY A 1 109 ? -2.032 -49.954 -14.012 1.00 50.19 109 GLY A CA 1
ATOM 792 C C . GLY A 1 109 ? -3.408 -50.357 -13.467 1.00 50.19 109 GLY A C 1
ATOM 793 O O . GLY A 1 109 ? -3.844 -51.494 -13.590 1.00 50.19 109 GLY A O 1
ATOM 794 N N . GLY A 1 110 ? -4.100 -49.334 -12.949 1.00 56.97 110 GLY A N 1
ATOM 795 C CA . GLY A 1 110 ? -5.542 -49.108 -13.111 1.00 56.97 110 GLY A CA 1
ATOM 796 C C . GLY A 1 110 ? -6.506 -50.021 -12.352 1.00 56.97 110 GLY A C 1
ATOM 797 O O . GLY A 1 110 ? -7.009 -50.989 -12.909 1.00 56.97 110 GLY A O 1
ATOM 798 N N . GLY A 1 111 ? -6.877 -49.637 -11.126 1.00 61.66 111 GLY A N 1
ATOM 799 C CA . GLY A 1 111 ? -8.086 -50.154 -10.472 1.00 61.66 111 GLY A CA 1
ATOM 800 C C . GLY A 1 111 ? -9.377 -49.564 -11.077 1.00 61.66 111 GLY A C 1
ATOM 801 O O . GLY A 1 111 ? -9.335 -48.476 -11.659 1.00 61.66 111 GLY A O 1
ATOM 802 N N . PRO A 1 112 ? -10.527 -50.257 -10.965 1.00 62.81 112 PRO A N 1
ATOM 803 C CA . PRO A 1 112 ? -11.785 -49.848 -11.593 1.00 62.81 112 PRO A CA 1
ATOM 804 C C . PRO A 1 112 ? -12.342 -48.529 -11.029 1.00 62.81 112 PRO A C 1
ATOM 806 O O . PRO A 1 112 ? -12.214 -48.224 -9.844 1.00 62.81 112 PRO A O 1
ATOM 809 N N . LYS A 1 113 ? -12.985 -47.749 -11.907 1.00 64.94 113 LYS A N 1
ATOM 810 C CA . LYS A 1 113 ? -13.622 -46.460 -11.593 1.00 64.94 113 LYS A CA 1
ATOM 811 C C . LYS A 1 113 ? -14.801 -46.664 -10.617 1.00 64.94 113 LYS A C 1
ATOM 813 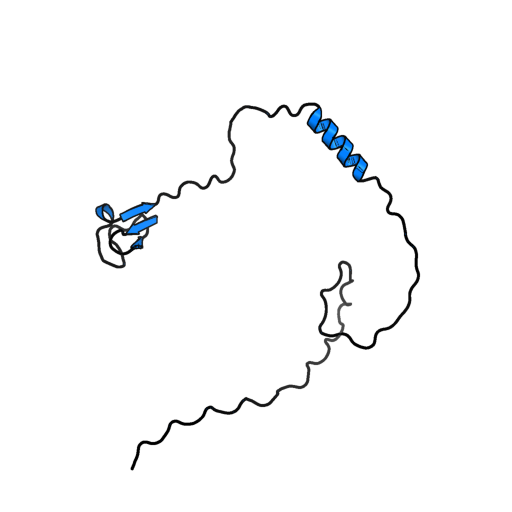O O . LYS A 1 113 ? -15.539 -47.635 -10.786 1.00 64.94 113 LYS A O 1
ATOM 818 N N . PRO A 1 114 ? -15.011 -45.775 -9.626 1.00 67.38 114 PRO A N 1
ATOM 819 C CA . PRO A 1 114 ? -16.114 -45.910 -8.676 1.00 67.38 114 PRO A CA 1
ATOM 820 C C . PRO A 1 114 ? -17.496 -45.787 -9.350 1.00 67.38 114 PRO A C 1
ATOM 822 O O . PRO A 1 114 ? -17.607 -45.175 -10.419 1.00 67.38 114 PRO A O 1
ATOM 825 N N . PRO A 1 115 ? -18.548 -46.361 -8.733 1.00 70.88 115 PRO A N 1
ATOM 826 C CA . PRO A 1 115 ? -19.894 -46.392 -9.296 1.00 70.88 115 PRO A CA 1
ATOM 827 C C . PRO A 1 115 ? -20.558 -45.008 -9.330 1.00 70.88 115 PRO A C 1
ATOM 829 O O . PRO A 1 115 ? -20.248 -44.119 -8.537 1.00 70.88 115 PRO A O 1
ATOM 832 N N . ALA A 1 116 ? -21.486 -44.841 -10.274 1.00 68.56 116 ALA A N 1
ATOM 833 C CA . ALA A 1 116 ? -22.243 -43.609 -10.484 1.00 68.56 116 ALA A CA 1
ATOM 834 C C . ALA A 1 116 ? -23.239 -43.327 -9.334 1.00 68.56 116 ALA A C 1
ATOM 836 O O . ALA A 1 116 ? -23.729 -44.271 -8.709 1.00 68.56 116 ALA A O 1
ATOM 837 N N . PRO A 1 117 ? -23.567 -42.049 -9.058 1.00 70.00 117 PRO A N 1
ATOM 838 C CA . PRO A 1 117 ? -24.504 -41.690 -7.996 1.00 70.00 117 PRO A CA 1
ATOM 839 C C . PRO A 1 117 ? -25.964 -42.059 -8.338 1.00 70.00 117 PRO A C 1
ATOM 841 O O . PRO A 1 117 ? -26.308 -42.174 -9.518 1.00 70.00 117 PRO A O 1
ATOM 844 N N . PRO A 1 118 ? -26.842 -42.219 -7.325 1.00 72.69 118 PRO A N 1
ATOM 845 C CA . PRO A 1 118 ? -28.242 -42.595 -7.526 1.00 72.69 118 PRO A CA 1
ATOM 846 C C . PRO A 1 118 ? -29.030 -41.521 -8.287 1.00 72.69 118 PRO A C 1
ATOM 848 O O . PRO A 1 118 ? -28.914 -40.330 -8.001 1.00 72.69 118 PRO A O 1
ATOM 851 N N . GLY A 1 119 ? -29.852 -41.955 -9.247 1.00 68.88 119 GLY A N 1
ATOM 852 C CA . GLY A 1 119 ? -30.728 -41.082 -10.031 1.00 68.88 119 GLY A CA 1
ATOM 853 C C . GLY A 1 119 ? -31.844 -40.443 -9.196 1.00 68.88 119 GLY A C 1
ATOM 854 O O . GLY A 1 119 ? -32.329 -41.029 -8.230 1.00 68.88 119 GLY A O 1
ATOM 855 N N . ALA A 1 120 ? -32.256 -39.234 -9.586 1.00 71.31 120 ALA A N 1
ATOM 856 C CA . ALA A 1 120 ? -33.331 -38.486 -8.936 1.00 71.31 120 ALA A CA 1
ATOM 857 C C . ALA A 1 120 ? -34.697 -39.207 -9.041 1.00 71.31 120 ALA A C 1
ATOM 859 O O . ALA A 1 120 ? -34.963 -39.869 -10.052 1.00 71.31 120 ALA A O 1
ATOM 860 N N . PRO A 1 121 ? -35.581 -39.078 -8.031 1.00 71.25 121 PRO A N 1
ATOM 861 C CA . PRO A 1 121 ? -36.902 -39.700 -8.051 1.00 71.25 121 PRO A CA 1
ATOM 862 C C . PRO A 1 121 ? -37.795 -39.086 -9.138 1.00 71.25 121 PRO A C 1
ATOM 864 O O . PRO A 1 121 ? -37.822 -37.871 -9.332 1.00 71.25 121 PRO A O 1
ATOM 867 N N . LYS A 1 122 ? -38.546 -39.940 -9.841 1.00 70.25 122 LYS A N 1
ATOM 868 C CA . LYS A 1 122 ? -39.578 -39.511 -10.797 1.00 70.25 122 LYS A CA 1
ATOM 869 C C . LYS A 1 122 ? -40.765 -38.889 -10.041 1.00 70.25 122 LYS A C 1
ATOM 871 O O . LYS A 1 122 ? -41.140 -39.432 -9.001 1.00 70.25 122 LYS A O 1
ATOM 876 N N . PRO A 1 123 ? -41.379 -37.804 -10.545 1.00 67.06 123 PRO A N 1
ATOM 877 C CA . PRO A 1 123 ? -42.622 -37.289 -9.978 1.00 67.06 123 PRO A CA 1
ATOM 878 C C . PRO A 1 123 ? -43.811 -38.236 -10.277 1.00 67.06 123 PRO A C 1
ATOM 880 O O . PRO A 1 123 ? -43.783 -38.925 -11.299 1.00 67.06 123 PRO A O 1
ATOM 883 N N . PRO A 1 124 ? -44.828 -38.295 -9.394 1.00 76.31 124 PRO A N 1
ATOM 884 C CA . PRO A 1 124 ? -46.010 -39.164 -9.524 1.00 76.31 124 PRO A CA 1
ATOM 885 C C . PRO A 1 124 ? -47.176 -38.491 -10.288 1.00 76.31 124 PRO A C 1
ATOM 887 O O . PRO A 1 124 ? -47.151 -37.268 -10.439 1.00 76.31 124 PRO A O 1
ATOM 890 N N . PRO A 1 125 ? -48.301 -39.206 -10.497 1.00 63.66 125 PRO A N 1
ATOM 891 C CA . PRO A 1 125 ? -48.535 -40.385 -11.340 1.00 63.66 125 PRO A CA 1
ATOM 892 C C . PRO A 1 125 ? -49.002 -40.040 -12.770 1.00 63.66 125 PRO A C 1
ATOM 894 O O . PRO A 1 125 ? -49.637 -38.980 -12.964 1.00 63.66 125 PRO A O 1
#

Secondary structure (DSSP, 8-state):
-EEETTT--EE-TT-SB-TTT--BHHHHEEE--------S------------THHHHHHHHHHHHTT--------------S---S-PPPPTTPPPPPTTPPPPPPPPP-PPPPPPPPPPPPP--

Foldseek 3Di:
DKAFQVPRDDDDPPDQAGPPPRHGCVPRIDDPDPPPPPPDDPDDPPDPPPCPPVVVVVVVVVVVVVPDDDDDDDDDDDDDDDDDDDDDDDDPPDDDDDPPDDDPDDDDDDDDDDDDDDDDDDDDD